Protein AF-A0A8E0RQZ1-F1 (afdb_monomer)

Structure (mmCIF, N/CA/C/O backbone):
data_AF-A0A8E0RQZ1-F1
#
_entry.id   AF-A0A8E0RQZ1-F1
#
loop_
_atom_site.group_PDB
_atom_site.id
_atom_site.type_symbol
_atom_site.label_atom_id
_atom_site.label_alt_id
_atom_site.label_comp_id
_atom_site.label_asym_id
_atom_site.label_entity_id
_atom_site.label_seq_id
_atom_site.pdbx_PDB_ins_code
_atom_site.Cartn_x
_atom_site.Cartn_y
_atom_site.Cartn_z
_atom_site.occupancy
_atom_site.B_iso_or_equiv
_atom_site.auth_seq_id
_atom_site.auth_comp_id
_atom_site.auth_asym_id
_atom_site.auth_atom_id
_atom_site.pdbx_PDB_model_num
ATOM 1 N N . MET A 1 1 ? 11.567 14.114 -12.708 1.00 62.22 1 MET A N 1
ATOM 2 C CA . MET A 1 1 ? 10.429 13.181 -12.533 1.00 62.22 1 MET A CA 1
ATOM 3 C C . MET A 1 1 ? 10.477 12.405 -11.218 1.00 62.22 1 MET A C 1
ATOM 5 O O . MET A 1 1 ? 9.516 12.500 -10.478 1.00 62.22 1 MET A O 1
ATOM 9 N N . TYR A 1 2 ? 11.564 11.706 -10.869 1.00 66.75 2 TYR A N 1
ATOM 10 C CA . TYR A 1 2 ? 11.619 10.858 -9.661 1.00 66.75 2 TYR A CA 1
ATOM 11 C C . 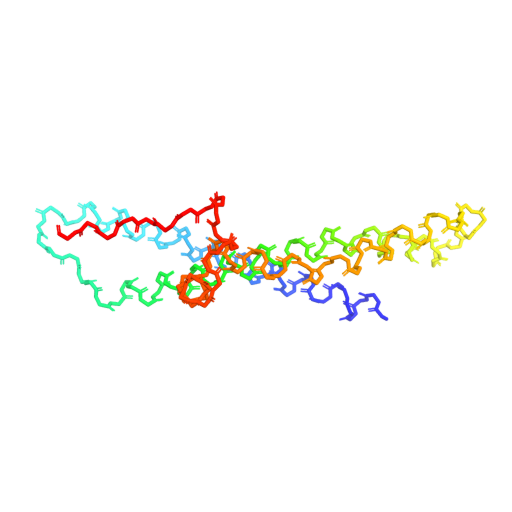TYR A 1 2 ? 11.466 11.594 -8.323 1.00 66.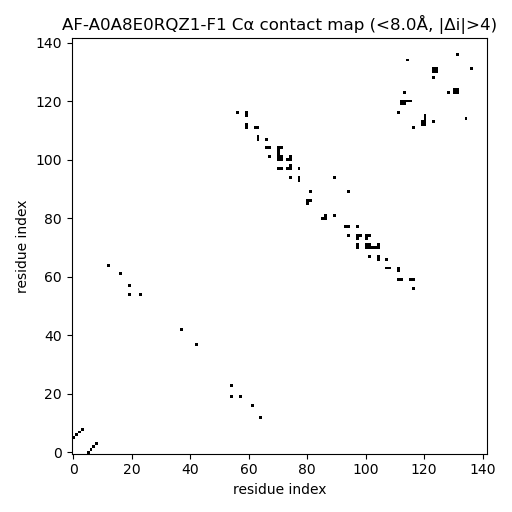75 2 TYR A C 1
ATOM 13 O O . TYR A 1 2 ? 10.712 11.149 -7.464 1.00 66.75 2 TYR A O 1
ATOM 21 N N . ILE A 1 3 ? 12.122 12.744 -8.142 1.00 69.44 3 ILE A N 1
ATOM 22 C CA . ILE A 1 3 ? 12.028 13.484 -6.872 1.00 69.44 3 ILE A CA 1
ATOM 23 C C . ILE A 1 3 ? 10.600 14.012 -6.656 1.00 69.44 3 ILE A C 1
ATOM 25 O O . ILE A 1 3 ? 9.963 13.689 -5.659 1.00 69.44 3 ILE A O 1
ATOM 29 N N . PHE A 1 4 ? 10.063 14.762 -7.621 1.00 70.88 4 PHE A N 1
ATOM 30 C CA . PHE A 1 4 ? 8.735 15.375 -7.504 1.00 70.88 4 PHE A CA 1
ATOM 31 C C . PHE A 1 4 ? 7.567 14.392 -7.687 1.00 70.88 4 PHE A C 1
ATOM 33 O O . PHE A 1 4 ? 6.534 14.561 -7.052 1.00 70.88 4 PHE A O 1
ATOM 40 N N . GLY A 1 5 ? 7.716 13.371 -8.533 1.00 68.75 5 GLY A N 1
ATOM 41 C CA . GLY A 1 5 ? 6.655 12.415 -8.869 1.00 68.75 5 GLY A CA 1
ATOM 42 C C . GLY A 1 5 ? 6.653 11.134 -8.034 1.00 68.75 5 GLY A C 1
ATOM 43 O O . GLY A 1 5 ? 5.673 10.399 -8.081 1.00 68.75 5 GLY A O 1
ATOM 44 N N . PHE A 1 6 ? 7.716 10.859 -7.270 1.00 70.81 6 PHE A N 1
ATOM 45 C CA . PHE A 1 6 ? 7.812 9.651 -6.444 1.00 70.81 6 PHE A CA 1
ATOM 46 C C . PHE A 1 6 ? 8.275 9.957 -5.016 1.00 70.81 6 PHE A C 1
ATOM 48 O O . PHE A 1 6 ? 7.538 9.684 -4.073 1.00 70.81 6 PHE A O 1
ATOM 55 N N . ILE A 1 7 ? 9.432 10.604 -4.832 1.00 76.06 7 ILE A N 1
ATOM 56 C CA . ILE A 1 7 ? 9.998 10.833 -3.488 1.00 76.06 7 ILE A CA 1
ATOM 57 C C . ILE A 1 7 ? 9.127 11.768 -2.643 1.00 76.06 7 ILE A C 1
ATOM 59 O O . ILE A 1 7 ? 8.791 11.421 -1.515 1.00 76.06 7 ILE A O 1
ATOM 63 N N . ILE A 1 8 ? 8.734 12.935 -3.163 1.00 79.38 8 ILE A N 1
ATOM 64 C CA . ILE A 1 8 ? 7.888 13.884 -2.421 1.00 79.38 8 ILE A CA 1
ATOM 65 C C . ILE A 1 8 ? 6.543 13.244 -2.029 1.00 79.38 8 ILE A C 1
ATOM 67 O O . ILE A 1 8 ? 6.212 13.283 -0.842 1.00 79.38 8 ILE A O 1
ATOM 71 N N . PRO A 1 9 ? 5.795 12.596 -2.949 1.00 78.19 9 PRO A N 1
ATOM 72 C CA . PRO A 1 9 ? 4.592 11.851 -2.590 1.00 78.19 9 PRO A CA 1
ATOM 73 C C . PRO A 1 9 ? 4.842 10.814 -1.493 1.00 78.19 9 PRO A C 1
ATOM 75 O O . PRO A 1 9 ? 4.119 10.805 -0.500 1.00 78.19 9 PRO A O 1
ATOM 78 N N . VAL A 1 10 ? 5.888 9.988 -1.619 1.00 80.62 10 VAL A N 1
ATOM 79 C CA . VAL A 1 10 ? 6.245 8.968 -0.617 1.00 80.62 10 VAL A CA 1
ATOM 80 C C . VAL A 1 10 ? 6.526 9.599 0.747 1.00 80.62 10 VAL A C 1
ATOM 82 O O . VAL A 1 10 ? 6.040 9.102 1.759 1.00 80.62 10 VAL A O 1
ATOM 85 N N . MET A 1 11 ? 7.254 10.714 0.799 1.00 81.75 11 MET A N 1
ATOM 86 C CA . MET A 1 11 ? 7.559 11.408 2.053 1.00 81.75 11 MET A CA 1
ATOM 87 C C . MET A 1 11 ? 6.309 12.002 2.709 1.00 81.75 11 MET A C 1
ATOM 89 O O . MET A 1 11 ? 6.125 11.853 3.918 1.00 81.75 11 MET A O 1
ATOM 93 N N . ILE A 1 12 ? 5.422 12.620 1.922 1.00 83.00 12 ILE A N 1
ATOM 94 C CA . ILE A 1 12 ? 4.131 13.128 2.409 1.00 83.00 12 ILE A CA 1
ATOM 95 C C . ILE A 1 12 ? 3.298 11.972 2.969 1.00 83.00 12 ILE A C 1
ATOM 97 O O . ILE A 1 12 ? 2.787 12.062 4.084 1.00 83.00 12 ILE A O 1
ATOM 101 N N . ILE A 1 13 ? 3.220 10.858 2.237 1.00 81.50 13 ILE A N 1
ATOM 102 C CA . ILE A 1 13 ? 2.526 9.640 2.662 1.00 81.50 13 ILE A CA 1
ATOM 103 C C . ILE A 1 13 ? 3.079 9.143 3.998 1.00 81.50 13 ILE A C 1
ATOM 105 O O . ILE A 1 13 ? 2.307 8.926 4.931 1.00 81.50 13 ILE A O 1
ATOM 109 N N . MET A 1 14 ? 4.400 8.983 4.110 1.00 81.50 14 MET A N 1
ATOM 110 C CA . MET A 1 14 ? 5.061 8.505 5.327 1.00 81.50 14 MET A CA 1
ATOM 111 C C . MET A 1 14 ? 4.764 9.415 6.520 1.00 81.50 14 MET A C 1
ATOM 113 O O . MET A 1 14 ? 4.443 8.931 7.608 1.00 81.50 14 MET A O 1
ATOM 117 N N . TYR A 1 15 ? 4.800 10.732 6.312 1.00 84.38 15 TYR A N 1
ATOM 118 C CA . TYR A 1 15 ? 4.458 11.710 7.339 1.00 84.38 15 TYR A CA 1
ATOM 119 C C . TYR A 1 15 ? 2.989 11.608 7.776 1.00 84.38 15 TYR A C 1
ATOM 121 O O . TYR A 1 15 ? 2.702 11.515 8.974 1.00 84.38 15 TYR A O 1
ATOM 129 N N . CYS A 1 16 ? 2.050 11.560 6.827 1.00 81.69 16 CYS A N 1
ATOM 130 C CA . CYS A 1 16 ? 0.629 11.363 7.116 1.00 81.69 16 CYS A CA 1
ATOM 131 C C . CYS A 1 16 ? 0.397 10.065 7.904 1.00 81.69 16 CYS A C 1
ATOM 133 O O . CYS A 1 16 ? -0.355 10.052 8.877 1.00 81.69 16 CYS A O 1
ATOM 135 N N . TYR A 1 17 ? 1.090 8.987 7.539 1.00 75.44 17 TYR A N 1
ATOM 136 C CA . TYR A 1 17 ? 0.988 7.690 8.202 1.00 75.44 17 TYR A CA 1
ATOM 137 C C . TYR A 1 17 ? 1.495 7.727 9.641 1.00 75.44 17 TYR A C 1
ATOM 139 O O . TYR A 1 17 ? 0.836 7.221 10.554 1.00 75.44 17 TYR A O 1
ATOM 147 N N . TYR A 1 18 ? 2.646 8.364 9.854 1.00 81.44 18 TYR A N 1
ATOM 148 C CA . TYR A 1 18 ? 3.198 8.576 11.184 1.00 81.44 18 TYR A CA 1
ATOM 149 C C . TYR A 1 18 ? 2.188 9.300 12.086 1.00 81.44 18 TYR A C 1
ATOM 151 O O . TYR A 1 18 ? 1.930 8.862 13.211 1.00 81.44 18 TYR A O 1
ATOM 159 N N . GLN A 1 19 ? 1.534 10.344 11.566 1.00 79.31 19 GLN A N 1
ATOM 160 C CA . GLN A 1 19 ? 0.498 11.084 12.290 1.00 79.31 19 GLN A CA 1
ATOM 161 C C . GLN A 1 19 ? -0.765 10.249 12.554 1.00 79.31 19 GLN A C 1
ATOM 163 O O . GLN A 1 19 ? -1.332 10.333 13.648 1.00 79.31 19 GLN A O 1
ATOM 168 N N . ILE A 1 20 ? -1.187 9.397 11.612 1.00 80.69 20 ILE A N 1
ATOM 169 C CA . ILE A 1 20 ? -2.324 8.480 11.801 1.00 80.69 20 ILE A CA 1
ATOM 170 C C . ILE A 1 20 ? -2.016 7.471 12.909 1.00 80.69 20 ILE A C 1
ATOM 172 O O . ILE A 1 20 ? -2.806 7.326 13.839 1.00 80.69 20 ILE A O 1
ATOM 176 N N . VAL A 1 21 ? -0.862 6.797 12.863 1.00 79.25 21 VAL A N 1
ATOM 177 C CA . VAL A 1 21 ? -0.468 5.812 13.887 1.00 79.25 21 VAL A CA 1
ATOM 178 C C . VAL A 1 21 ? -0.341 6.476 15.253 1.00 79.25 21 VAL A C 1
ATOM 180 O O . VAL A 1 21 ? -0.827 5.935 16.247 1.00 79.25 21 VAL A O 1
ATOM 183 N N . LYS A 1 22 ? 0.251 7.673 15.313 1.00 83.25 22 LYS A N 1
ATOM 184 C CA . LYS A 1 22 ? 0.327 8.470 16.541 1.00 83.25 22 LYS A CA 1
ATOM 185 C C . LYS A 1 22 ? -1.068 8.772 17.096 1.00 83.25 22 LYS A C 1
ATOM 187 O O . LYS A 1 22 ? -1.311 8.542 18.278 1.00 83.25 22 LYS A O 1
ATOM 192 N N . THR A 1 23 ? -1.992 9.211 16.243 1.00 81.00 23 THR A N 1
ATOM 193 C CA . THR A 1 23 ? -3.386 9.496 16.614 1.00 81.00 23 THR A CA 1
ATOM 194 C C . THR A 1 23 ? -4.118 8.242 17.092 1.00 81.00 23 THR A C 1
ATOM 196 O O . THR A 1 23 ? -4.756 8.278 18.138 1.00 81.00 23 THR A O 1
ATOM 199 N N . VAL A 1 24 ? -3.979 7.105 16.403 1.00 76.62 24 VAL A N 1
ATOM 200 C CA . VAL A 1 24 ? -4.594 5.829 16.809 1.00 76.62 24 VAL A CA 1
ATOM 201 C C . VAL A 1 24 ? -4.068 5.375 18.170 1.00 76.62 24 VAL A C 1
ATOM 203 O O . VAL A 1 24 ? -4.864 5.066 19.052 1.00 76.62 24 VAL A O 1
ATOM 206 N N . ARG A 1 25 ? -2.746 5.405 18.386 1.00 80.75 25 ARG A N 1
ATOM 207 C CA . ARG A 1 25 ? -2.142 5.031 19.678 1.00 80.75 25 ARG A CA 1
ATOM 208 C C . ARG A 1 25 ? -2.570 5.971 20.804 1.00 80.75 25 ARG A C 1
ATOM 210 O O . ARG A 1 25 ? -2.731 5.523 21.937 1.00 80.75 25 ARG A O 1
ATOM 217 N N . ASN A 1 26 ? -2.752 7.258 20.516 1.00 82.19 26 ASN A N 1
ATOM 218 C CA . ASN A 1 26 ? -3.264 8.221 21.488 1.00 82.19 26 ASN A CA 1
ATOM 219 C C . ASN A 1 26 ? -4.739 7.956 21.813 1.00 82.19 26 ASN A C 1
ATOM 221 O O . ASN A 1 26 ? -5.080 7.881 22.989 1.00 82.19 26 ASN A O 1
ATOM 225 N N . ASN A 1 27 ? -5.574 7.700 20.806 1.00 76.44 27 ASN A N 1
ATOM 226 C CA . ASN A 1 27 ? -6.985 7.361 20.992 1.00 76.44 27 ASN A CA 1
ATOM 227 C C . ASN A 1 27 ? -7.165 6.051 21.773 1.00 76.44 27 ASN A C 1
ATOM 229 O O . ASN A 1 27 ? -8.016 5.974 22.650 1.00 76.44 27 ASN A O 1
ATOM 233 N N . GLU A 1 28 ? -6.346 5.026 21.518 1.00 77.06 28 GLU A N 1
ATOM 234 C CA . GLU A 1 28 ? -6.356 3.782 22.301 1.00 77.06 28 GLU A CA 1
ATOM 235 C C . GLU A 1 28 ? -5.968 4.020 23.765 1.00 77.06 28 GLU A C 1
ATOM 237 O O . GLU A 1 28 ? -6.568 3.439 24.670 1.00 77.06 28 GLU A O 1
ATOM 242 N N . LYS A 1 29 ? -4.978 4.886 24.018 1.00 81.12 29 LYS A N 1
ATOM 243 C CA . LYS A 1 29 ? -4.596 5.281 25.381 1.00 81.12 29 LYS A CA 1
ATOM 244 C C . LYS A 1 29 ? -5.712 6.060 26.072 1.00 81.12 29 LYS A C 1
ATOM 246 O O . LYS A 1 29 ? -5.955 5.819 27.250 1.00 81.12 29 LYS A O 1
ATOM 251 N N . GLU A 1 30 ? -6.380 6.974 25.373 1.00 78.69 30 GLU A N 1
ATOM 252 C CA . GLU A 1 30 ? -7.525 7.718 25.906 1.00 78.69 30 GLU A CA 1
ATOM 253 C C . GLU A 1 30 ? -8.701 6.792 26.207 1.00 78.69 30 GLU A C 1
ATOM 255 O O . GLU A 1 30 ? -9.225 6.844 27.313 1.00 78.69 30 GLU A O 1
ATOM 260 N N . LEU A 1 31 ? -9.038 5.870 25.302 1.00 71.69 31 LEU A N 1
ATOM 261 C CA . LEU A 1 31 ? -10.071 4.854 25.517 1.00 71.69 31 LEU A CA 1
ATOM 262 C C . LEU A 1 31 ? -9.751 3.952 26.713 1.00 71.69 31 LEU A C 1
ATOM 264 O O . LEU A 1 31 ? -10.626 3.712 27.536 1.00 71.69 31 LEU A O 1
ATOM 268 N N . LYS A 1 32 ? -8.498 3.498 26.865 1.00 75.38 32 LYS A N 1
ATOM 269 C CA . LYS A 1 32 ? -8.070 2.718 28.041 1.00 75.38 32 LYS A CA 1
ATOM 270 C C . LYS A 1 32 ? -8.179 3.526 29.337 1.00 75.38 32 LYS A C 1
ATOM 272 O O . LYS A 1 32 ? -8.664 3.005 30.335 1.00 75.38 32 LYS A O 1
ATOM 277 N N . LYS A 1 33 ? -7.773 4.800 29.322 1.00 76.81 33 LYS A N 1
ATOM 278 C CA . LYS A 1 33 ? -7.904 5.706 30.477 1.00 76.81 33 LYS A CA 1
ATOM 279 C C . LYS A 1 33 ? -9.366 6.003 30.816 1.00 76.81 33 LYS A C 1
ATOM 281 O O . LYS A 1 33 ? -9.703 6.094 31.989 1.00 76.81 33 LYS A O 1
ATOM 286 N N . MET A 1 34 ? -10.228 6.151 29.812 1.00 66.94 34 MET A N 1
ATOM 287 C CA . MET A 1 34 ? -11.669 6.331 29.995 1.00 66.94 34 MET A CA 1
ATOM 288 C C . MET A 1 34 ? -12.316 5.054 30.535 1.00 66.94 34 MET A C 1
ATOM 290 O O . MET A 1 34 ? -13.079 5.143 31.484 1.00 66.94 34 MET A O 1
ATOM 294 N N . ALA A 1 35 ? -11.951 3.875 30.023 1.00 66.50 35 ALA A N 1
ATOM 295 C CA . ALA A 1 35 ? -12.432 2.586 30.525 1.00 66.50 35 ALA A CA 1
ATOM 296 C C . ALA A 1 35 ? -12.031 2.337 31.989 1.00 66.50 35 ALA A C 1
ATOM 298 O O . ALA A 1 35 ? -12.814 1.790 32.753 1.00 66.50 35 ALA A O 1
ATOM 299 N N . GLN A 1 36 ? -10.843 2.789 32.403 1.00 68.12 36 GLN A N 1
ATOM 300 C CA . GLN A 1 36 ? -10.418 2.738 33.808 1.00 68.12 36 GLN A CA 1
ATOM 301 C C . GLN A 1 36 ? -11.140 3.759 34.702 1.00 68.12 36 GLN A C 1
ATOM 303 O O . GLN A 1 36 ? -11.279 3.521 35.898 1.00 68.12 36 GLN A O 1
ATOM 308 N N . LYS A 1 37 ? -11.590 4.893 34.148 1.00 62.91 37 LYS A N 1
ATOM 309 C CA . LYS A 1 37 ? -12.337 5.927 34.885 1.00 62.91 37 LYS A CA 1
ATOM 310 C C . LYS A 1 37 ? -13.848 5.669 34.939 1.00 62.91 37 LYS A C 1
ATOM 312 O O . LYS A 1 37 ? -14.497 6.142 35.862 1.00 62.91 37 LYS A O 1
ATOM 317 N N . LEU A 1 38 ? -14.405 4.932 33.978 1.00 58.09 38 LEU A N 1
ATOM 318 C CA . LEU A 1 38 ? -15.841 4.683 33.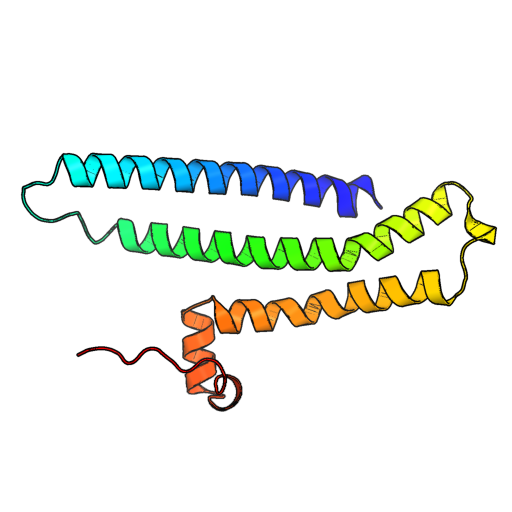819 1.00 58.09 38 LEU A CA 1
ATOM 319 C C . LEU A 1 38 ? -16.248 3.306 34.371 1.00 58.09 38 LEU A C 1
ATOM 321 O O . LEU A 1 38 ? -16.791 2.472 33.656 1.00 58.09 38 LEU A O 1
ATOM 325 N N . ASN A 1 39 ? -16.065 3.117 35.682 1.00 54.34 39 ASN A N 1
ATOM 326 C CA . ASN A 1 39 ? -16.893 2.197 36.481 1.00 54.34 39 ASN A CA 1
ATOM 327 C C . ASN A 1 39 ? -18.303 2.781 36.746 1.00 54.34 39 ASN A C 1
ATOM 329 O O . ASN A 1 39 ? -19.038 2.298 37.604 1.00 54.34 39 ASN A O 1
ATOM 333 N N . SER A 1 40 ? -18.701 3.849 36.051 1.00 48.69 40 SER A N 1
ATOM 334 C CA . SER A 1 40 ? -20.035 4.438 36.145 1.00 48.69 40 SER A CA 1
ATOM 335 C C . SER A 1 40 ? -20.397 5.098 34.815 1.00 48.69 40 SER A C 1
ATOM 337 O O . SER A 1 40 ? -19.689 5.977 34.338 1.00 48.69 40 SER A O 1
ATOM 339 N N . GLU A 1 41 ? -21.474 4.583 34.230 1.00 52.59 41 GLU A N 1
ATOM 340 C CA . GLU A 1 41 ? -22.430 5.214 33.317 1.00 52.59 41 GLU A CA 1
ATOM 341 C C . GLU A 1 41 ? -21.939 6.020 32.091 1.00 52.59 41 GLU A C 1
ATOM 343 O O . GLU A 1 41 ? -21.403 7.120 32.174 1.00 52.59 41 GLU A O 1
ATOM 348 N N . ASN A 1 42 ? -22.277 5.463 30.919 1.00 53.66 42 ASN A N 1
ATOM 349 C CA . ASN A 1 42 ? -22.441 6.094 29.604 1.00 53.66 42 ASN A CA 1
ATOM 350 C C . ASN A 1 42 ? -21.254 6.874 28.997 1.00 53.66 42 ASN A C 1
ATOM 352 O O 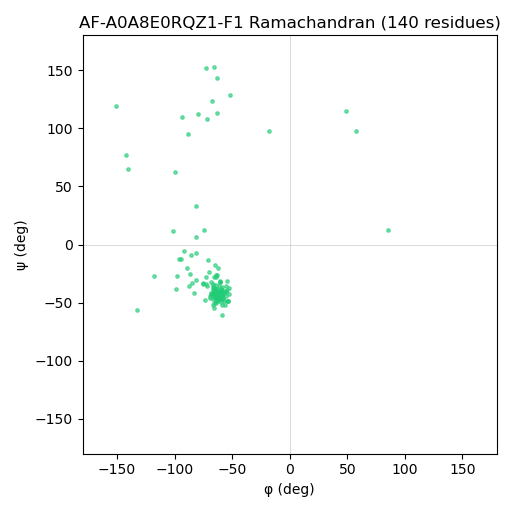. ASN A 1 42 ? -21.119 8.086 29.184 1.00 53.66 42 ASN A O 1
ATOM 356 N N . PRO A 1 43 ? -20.462 6.250 28.098 1.00 53.97 43 PRO A N 1
ATOM 357 C CA . PRO A 1 43 ? -19.537 6.998 27.268 1.00 53.97 43 PRO A CA 1
ATOM 358 C C . PRO A 1 43 ? -20.300 7.632 26.096 1.00 53.97 43 PRO A C 1
ATOM 360 O O . PRO A 1 43 ? -20.798 6.948 25.205 1.00 53.97 43 PRO A O 1
ATOM 363 N N . THR A 1 44 ? -20.376 8.961 26.114 1.00 57.41 44 THR A N 1
ATOM 364 C CA . THR A 1 44 ? -20.708 9.863 24.992 1.00 57.41 44 THR A CA 1
ATOM 365 C C . THR A 1 44 ? -20.573 9.227 23.591 1.00 57.41 44 THR A C 1
ATOM 367 O O . THR A 1 44 ? -19.500 9.165 22.982 1.00 57.41 44 THR A O 1
ATOM 370 N N . SER A 1 45 ? -21.708 8.769 23.053 1.00 51.06 45 SER A N 1
ATOM 371 C CA . SER A 1 45 ? -21.797 7.976 21.819 1.00 51.06 45 SER A CA 1
ATOM 372 C C . SER A 1 45 ? -21.748 8.805 20.527 1.00 51.06 45 SER A C 1
ATOM 374 O O . SER A 1 45 ? -21.613 8.237 19.447 1.00 51.06 45 SER A O 1
ATOM 376 N N . MET A 1 46 ? -21.789 10.142 20.609 1.00 46.56 46 MET A N 1
ATOM 377 C CA . MET A 1 46 ? -22.066 10.981 19.433 1.00 46.56 46 MET A CA 1
ATOM 378 C C . MET A 1 46 ? -20.826 11.581 18.741 1.00 46.56 46 MET A C 1
ATOM 380 O O . MET A 1 46 ? -20.856 11.776 17.536 1.00 46.56 46 MET A O 1
ATOM 384 N N . LYS A 1 47 ? -19.698 11.808 19.440 1.00 51.31 47 LYS A N 1
ATOM 385 C CA . LYS A 1 47 ? -18.424 12.271 18.819 1.00 51.31 47 LYS A CA 1
ATOM 386 C C . LYS A 1 47 ? -17.437 11.143 18.492 1.00 51.31 47 LYS A C 1
ATOM 388 O O . LYS A 1 47 ? -16.440 11.365 17.805 1.00 51.31 47 LYS A O 1
ATOM 393 N N . SER A 1 48 ? -17.693 9.944 19.005 1.00 60.47 48 SER A N 1
ATOM 394 C CA . SER A 1 48 ? -16.825 8.773 18.846 1.00 60.47 48 SER A CA 1
ATOM 395 C C . SER A 1 48 ? -17.044 8.072 17.499 1.00 60.47 48 SER A C 1
ATOM 397 O O . SER A 1 48 ? -16.100 7.514 16.941 1.00 60.47 48 SER A O 1
ATOM 399 N N . GLY A 1 49 ? -18.269 8.132 16.959 1.00 62.38 49 GLY A N 1
ATOM 400 C CA . GLY A 1 49 ? -18.638 7.527 15.674 1.00 62.38 49 GLY A CA 1
ATOM 401 C C . GLY A 1 49 ? -17.941 8.180 14.479 1.00 62.38 49 GLY A C 1
ATOM 402 O O . GLY A 1 49 ? -17.274 7.482 13.716 1.00 62.38 49 GLY A O 1
ATOM 403 N N . ASP A 1 50 ? -18.017 9.508 14.369 1.00 66.00 50 ASP A N 1
ATOM 404 C CA . ASP A 1 50 ? -17.423 10.257 13.249 1.00 66.00 50 ASP A CA 1
ATOM 405 C C . ASP A 1 50 ? -15.899 10.112 13.215 1.00 66.00 50 ASP A C 1
ATOM 407 O O . ASP A 1 50 ? -15.323 9.724 12.201 1.00 66.00 50 ASP A O 1
ATOM 411 N N . LYS A 1 51 ? -15.241 10.271 14.372 1.00 67.56 51 LYS A N 1
ATOM 412 C CA . LYS A 1 51 ? -13.790 10.056 14.493 1.00 67.56 51 LYS A CA 1
ATOM 413 C C . LYS A 1 51 ? -13.376 8.637 14.101 1.00 67.56 51 LYS A C 1
ATOM 415 O O . LYS A 1 51 ? -12.308 8.441 13.527 1.00 67.56 51 LYS A O 1
ATOM 420 N N . LYS A 1 52 ? -14.192 7.628 14.423 1.00 71.38 52 LYS A N 1
ATOM 421 C CA . LYS A 1 52 ? -13.918 6.238 14.041 1.00 71.38 52 LYS A CA 1
ATOM 422 C C . LYS A 1 52 ? -14.040 6.046 12.528 1.00 71.38 52 LYS A C 1
ATOM 424 O O . LYS A 1 52 ? -13.177 5.387 11.950 1.00 71.38 52 LYS A O 1
ATOM 429 N N . ALA A 1 53 ? -15.055 6.638 11.901 1.00 74.94 53 ALA A N 1
ATOM 430 C CA . ALA A 1 53 ? -15.231 6.598 10.452 1.00 74.94 53 ALA A CA 1
ATOM 431 C C . ALA A 1 53 ? -14.050 7.261 9.719 1.00 74.94 53 ALA A C 1
ATOM 433 O O . ALA A 1 53 ? -13.506 6.665 8.789 1.00 74.94 53 ALA A O 1
ATOM 434 N N . ASP A 1 54 ? -13.584 8.419 10.194 1.00 71.56 54 ASP A N 1
ATOM 435 C CA . ASP A 1 54 ? -12.412 9.110 9.638 1.00 71.56 54 ASP A CA 1
ATOM 436 C C . ASP A 1 54 ? -11.135 8.268 9.761 1.00 71.56 54 ASP A C 1
ATOM 438 O O . ASP A 1 54 ? -10.345 8.163 8.820 1.00 71.56 54 A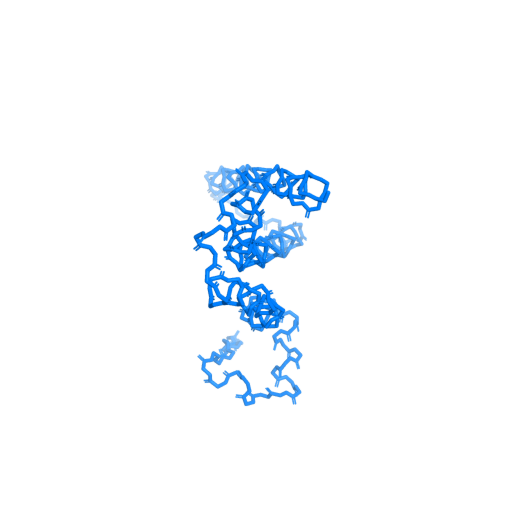SP A O 1
ATOM 442 N N . ILE A 1 55 ? -10.942 7.597 10.902 1.00 76.00 55 ILE A N 1
ATOM 443 C CA . ILE A 1 55 ? -9.809 6.685 11.112 1.00 76.00 55 ILE A CA 1
ATOM 444 C C . ILE A 1 55 ? -9.894 5.472 10.177 1.00 76.00 55 ILE A C 1
ATOM 446 O O . ILE A 1 55 ? -8.874 5.041 9.640 1.00 76.00 55 ILE A O 1
ATOM 450 N N . GLU A 1 56 ? -11.076 4.889 9.973 1.00 78.81 56 GLU A N 1
ATOM 451 C CA . GLU A 1 56 ? -11.263 3.762 9.050 1.00 78.81 56 GLU A CA 1
ATOM 452 C C . GLU A 1 56 ? -11.031 4.166 7.587 1.00 78.81 56 GLU A C 1
ATOM 454 O O . GLU A 1 56 ? -10.388 3.419 6.837 1.00 78.81 56 GLU A O 1
ATOM 459 N N . ALA A 1 57 ? -11.471 5.364 7.195 1.00 81.12 57 ALA A N 1
ATOM 460 C CA . ALA A 1 57 ? -11.182 5.944 5.888 1.00 81.12 57 ALA A CA 1
ATOM 461 C C . ALA A 1 57 ? -9.672 6.157 5.704 1.00 81.12 57 ALA A C 1
ATOM 463 O O . ALA A 1 57 ? -9.098 5.668 4.729 1.00 81.12 57 ALA A O 1
ATOM 464 N N . ALA A 1 58 ? -9.001 6.767 6.687 1.00 79.31 58 ALA A N 1
ATOM 465 C CA . ALA A 1 58 ? -7.554 6.967 6.676 1.00 79.31 58 ALA A CA 1
ATOM 466 C C . ALA A 1 58 ? -6.792 5.637 6.563 1.00 79.31 58 ALA A C 1
ATOM 468 O O . ALA A 1 58 ? -5.906 5.500 5.720 1.00 79.31 58 ALA A O 1
ATOM 469 N N . LYS A 1 59 ? -7.182 4.616 7.342 1.00 78.25 59 LYS A N 1
ATOM 470 C CA . LYS A 1 59 ? -6.614 3.261 7.248 1.00 78.25 59 LYS A CA 1
ATOM 471 C C . LYS A 1 59 ? -6.839 2.633 5.870 1.00 78.25 59 LYS A C 1
ATOM 473 O O . LYS A 1 59 ? -6.047 1.797 5.452 1.00 78.25 59 LYS A O 1
ATOM 478 N N . THR A 1 60 ? -7.938 2.938 5.186 1.00 80.62 60 THR A N 1
ATOM 479 C CA . THR A 1 60 ? -8.224 2.403 3.845 1.00 80.62 60 THR A CA 1
ATOM 480 C C . THR A 1 60 ? -7.342 3.063 2.793 1.00 80.62 60 THR A C 1
ATOM 482 O O . THR A 1 60 ? -6.677 2.344 2.053 1.00 80.62 60 THR A O 1
ATOM 485 N N . SER A 1 61 ? -7.235 4.395 2.792 1.00 80.38 61 SER A N 1
ATOM 486 C CA . SER A 1 61 ? -6.334 5.140 1.895 1.00 80.38 61 SER A CA 1
ATOM 487 C C . SER A 1 61 ? -4.886 4.672 2.017 1.00 80.38 61 SER A C 1
ATOM 489 O O . SER A 1 61 ? -4.190 4.475 1.030 1.00 80.38 61 SER A O 1
ATOM 491 N N . VAL A 1 62 ? -4.463 4.409 3.245 1.00 77.94 62 VAL A N 1
ATOM 492 C CA . VAL A 1 62 ? -3.173 3.819 3.588 1.00 77.94 62 VAL A CA 1
ATOM 493 C C . VAL A 1 62 ? -2.891 2.504 2.852 1.00 77.94 62 VAL A C 1
ATOM 495 O O . VAL A 1 62 ? -1.826 2.348 2.262 1.00 77.94 62 VAL A O 1
ATOM 498 N N . ILE A 1 63 ? -3.848 1.572 2.848 1.00 80.94 63 ILE A N 1
ATOM 499 C CA . ILE A 1 63 ? -3.687 0.271 2.189 1.00 80.94 63 ILE A CA 1
ATOM 500 C C . ILE A 1 63 ? -3.533 0.469 0.680 1.00 80.94 63 ILE A C 1
ATOM 502 O O . ILE A 1 63 ? -2.654 -0.138 0.071 1.00 80.94 63 ILE A O 1
ATOM 506 N N . LEU A 1 64 ? -4.344 1.352 0.091 1.00 83.00 64 LEU A N 1
ATOM 507 C CA . LEU A 1 64 ? -4.269 1.689 -1.333 1.00 83.00 64 LEU A CA 1
ATOM 508 C C . LEU A 1 64 ? -2.896 2.229 -1.715 1.00 83.00 64 LEU A C 1
ATOM 510 O O . LEU A 1 64 ? -2.314 1.811 -2.712 1.00 83.00 64 LEU A O 1
ATOM 514 N N . ILE A 1 65 ? -2.356 3.117 -0.886 1.00 82.00 65 ILE A N 1
ATOM 515 C CA . ILE A 1 65 ? -1.040 3.698 -1.104 1.00 82.00 65 ILE A CA 1
ATOM 516 C C . ILE A 1 65 ? 0.058 2.633 -1.005 1.00 82.00 65 ILE A C 1
ATOM 518 O O . ILE A 1 65 ? 0.951 2.610 -1.848 1.00 82.00 65 ILE A O 1
ATOM 522 N N . CYS A 1 66 ? -0.005 1.717 -0.034 1.00 80.12 66 CYS A N 1
ATOM 523 C CA . CYS A 1 66 ? 0.947 0.607 0.047 1.00 80.12 66 CYS A CA 1
ATOM 524 C C . CYS A 1 66 ? 0.905 -0.267 -1.213 1.00 80.12 66 CYS A C 1
ATOM 526 O O . CYS A 1 66 ? 1.957 -0.569 -1.772 1.00 80.12 66 CYS A O 1
ATOM 528 N N . PHE A 1 67 ? -0.287 -0.633 -1.697 1.00 82.00 67 PHE A N 1
ATOM 529 C CA . PHE A 1 67 ? -0.427 -1.385 -2.948 1.00 82.00 67 PHE A CA 1
ATOM 530 C C . PHE A 1 67 ? 0.119 -0.618 -4.149 1.00 82.00 67 PHE A C 1
ATOM 532 O O . PHE A 1 67 ? 0.827 -1.198 -4.972 1.00 82.00 67 PHE A O 1
ATOM 539 N N . PHE A 1 68 ? -0.147 0.685 -4.228 1.00 81.50 68 PHE A N 1
ATOM 540 C CA . PHE A 1 68 ? 0.404 1.547 -5.263 1.00 81.50 68 PHE A CA 1
ATOM 541 C C . PHE A 1 68 ? 1.937 1.538 -5.229 1.00 81.50 68 PHE A C 1
ATOM 543 O O . PHE A 1 68 ? 2.567 1.220 -6.231 1.00 81.50 68 PHE A O 1
ATOM 550 N N . LEU A 1 69 ? 2.554 1.785 -4.072 1.00 80.88 69 LEU A N 1
ATOM 551 C CA . LEU A 1 69 ? 4.012 1.775 -3.950 1.00 80.88 69 LEU A CA 1
ATOM 552 C C . LEU A 1 69 ? 4.609 0.407 -4.282 1.00 80.88 69 LEU A C 1
ATOM 554 O O . LEU A 1 69 ? 5.565 0.351 -5.049 1.00 80.88 69 LEU A O 1
ATOM 558 N N . MET A 1 70 ? 4.032 -0.693 -3.788 1.00 82.12 70 MET A N 1
ATOM 559 C CA . MET A 1 70 ? 4.495 -2.046 -4.128 1.00 82.12 70 MET A CA 1
ATOM 560 C C . MET A 1 70 ? 4.430 -2.313 -5.636 1.00 82.12 70 MET A C 1
ATOM 562 O O . MET A 1 70 ? 5.349 -2.902 -6.192 1.00 82.12 70 MET A O 1
ATOM 566 N N . SER A 1 71 ? 3.383 -1.830 -6.306 1.00 83.00 71 SER A N 1
ATOM 567 C CA . SER A 1 71 ? 3.199 -2.003 -7.753 1.00 83.00 71 SER A CA 1
ATOM 568 C C . SER A 1 71 ? 4.165 -1.155 -8.580 1.00 83.00 71 SER A C 1
ATOM 570 O O . SER A 1 71 ? 4.615 -1.581 -9.639 1.00 83.00 71 SER A O 1
ATOM 572 N N . TRP A 1 72 ? 4.486 0.049 -8.102 1.00 81.19 72 TRP A N 1
ATOM 573 C CA . TRP A 1 72 ? 5.345 1.007 -8.802 1.00 81.19 72 TRP A CA 1
ATOM 574 C C . TRP A 1 72 ? 6.836 0.848 -8.485 1.00 81.19 72 TRP A C 1
ATOM 576 O O . TRP A 1 72 ? 7.668 1.289 -9.276 1.00 81.19 72 TRP A O 1
ATOM 586 N N . THR A 1 73 ? 7.191 0.204 -7.368 1.00 81.69 73 THR A N 1
ATOM 587 C CA . THR A 1 73 ? 8.591 0.017 -6.945 1.00 81.69 73 THR A CA 1
ATOM 588 C C . THR A 1 73 ? 9.432 -0.709 -7.999 1.00 81.69 73 THR A C 1
ATOM 590 O O . THR A 1 73 ? 10.474 -0.162 -8.355 1.00 81.69 73 THR A O 1
ATOM 593 N N . PRO A 1 74 ? 9.004 -1.852 -8.580 1.00 83.25 74 PRO A N 1
ATOM 594 C CA . PRO A 1 74 ? 9.788 -2.528 -9.615 1.00 83.25 74 PRO A CA 1
ATOM 595 C C . PRO A 1 74 ? 10.105 -1.614 -10.804 1.00 83.25 74 PRO A C 1
ATOM 597 O O . PRO A 1 74 ? 11.225 -1.610 -11.309 1.00 83.25 74 PRO A O 1
ATOM 600 N N . TYR A 1 75 ? 9.132 -0.795 -11.220 1.00 80.75 75 TYR A N 1
ATOM 601 C CA . TYR A 1 75 ? 9.291 0.114 -12.354 1.00 80.75 75 TYR A CA 1
ATOM 602 C C . TYR A 1 75 ? 10.270 1.239 -12.017 1.00 80.75 75 TYR A C 1
ATOM 604 O O . TYR A 1 75 ? 11.203 1.504 -12.773 1.00 80.75 75 TYR A O 1
ATOM 612 N N . ALA A 1 76 ? 10.116 1.844 -10.837 1.00 80.62 76 ALA A N 1
ATOM 613 C CA . ALA A 1 76 ? 11.027 2.873 -10.358 1.00 80.62 76 ALA A CA 1
ATOM 614 C C . ALA A 1 76 ? 12.475 2.360 -10.243 1.00 80.62 76 ALA A C 1
ATOM 616 O O . ALA A 1 76 ? 13.401 3.075 -10.626 1.00 80.62 76 ALA A O 1
ATOM 617 N N . THR A 1 77 ? 12.679 1.122 -9.777 1.00 81.62 77 THR A N 1
ATOM 618 C CA . THR A 1 77 ? 14.005 0.492 -9.689 1.00 81.62 77 THR A CA 1
ATOM 619 C C . THR A 1 77 ? 14.638 0.304 -11.065 1.00 81.62 77 THR A C 1
ATOM 621 O O . THR A 1 77 ? 15.794 0.679 -11.248 1.00 81.62 77 THR A O 1
ATOM 624 N N . VAL A 1 78 ? 13.894 -0.214 -12.046 1.00 80.69 78 VAL A N 1
ATOM 625 C CA . VAL A 1 78 ? 14.415 -0.430 -13.408 1.00 80.69 78 VAL A CA 1
ATOM 626 C C . VAL A 1 78 ? 14.770 0.887 -14.085 1.00 80.69 78 VAL A C 1
ATOM 628 O O . VAL A 1 78 ? 15.842 1.020 -14.676 1.00 80.69 78 VAL A O 1
ATOM 631 N N . CYS A 1 79 ? 13.934 1.911 -13.943 1.00 79.31 79 CYS A N 1
ATOM 632 C CA . CYS A 1 79 ? 14.271 3.217 -14.484 1.00 79.31 79 CYS A CA 1
ATOM 633 C C . CYS A 1 79 ? 15.463 3.871 -13.774 1.00 79.31 79 CYS A C 1
ATOM 635 O O . CYS A 1 79 ? 16.244 4.565 -14.418 1.00 79.31 79 CYS A O 1
ATOM 637 N N . PHE A 1 80 ? 15.635 3.652 -12.468 1.00 81.25 80 PHE A N 1
ATOM 638 C CA . PHE A 1 80 ? 16.828 4.108 -11.758 1.00 81.25 80 PHE A CA 1
ATOM 639 C C . PHE A 1 80 ? 18.092 3.391 -12.257 1.00 81.25 80 PHE A C 1
ATOM 641 O O . PHE A 1 80 ? 19.098 4.049 -12.510 1.00 81.25 80 PHE A O 1
ATOM 648 N N . MET A 1 81 ? 18.025 2.073 -12.486 1.00 80.50 81 MET A N 1
ATOM 649 C CA . MET A 1 81 ? 19.115 1.297 -13.096 1.00 80.50 81 MET A CA 1
ATOM 650 C C . MET A 1 81 ? 19.482 1.808 -14.499 1.00 80.50 81 MET A C 1
ATOM 652 O O . MET A 1 81 ? 20.661 1.893 -14.846 1.00 80.50 81 MET A O 1
ATOM 656 N N . ALA A 1 82 ? 18.488 2.220 -15.291 1.00 77.50 82 ALA A N 1
ATOM 657 C CA . ALA A 1 82 ? 18.731 2.844 -16.588 1.00 77.50 82 ALA A CA 1
ATOM 658 C C . ALA A 1 82 ? 19.466 4.194 -16.460 1.00 77.50 82 ALA A C 1
ATOM 660 O O . ALA A 1 82 ? 20.367 4.481 -17.246 1.00 77.50 82 ALA A O 1
ATOM 661 N N . LEU A 1 83 ? 19.137 5.004 -15.447 1.00 78.69 83 LEU A N 1
ATOM 662 C CA . LEU A 1 83 ? 19.773 6.308 -15.213 1.00 78.69 83 LEU A CA 1
ATOM 663 C C . LEU A 1 83 ? 21.242 6.204 -14.780 1.00 78.69 83 LEU A C 1
ATOM 665 O O . LEU A 1 83 ? 22.033 7.076 -15.128 1.00 78.69 83 LEU A O 1
ATOM 669 N N . ILE A 1 84 ? 21.620 5.149 -14.054 1.00 83.06 84 ILE A N 1
ATOM 670 C CA . ILE A 1 84 ? 23.018 4.896 -13.652 1.00 83.06 84 ILE A CA 1
ATOM 671 C C . ILE A 1 84 ? 23.853 4.224 -14.758 1.00 83.06 84 ILE A C 1
ATOM 673 O O . ILE A 1 84 ? 24.997 3.848 -14.520 1.00 83.06 84 ILE A O 1
ATOM 677 N N . GLY A 1 85 ? 23.301 4.068 -15.967 1.00 74.62 85 GLY A N 1
ATOM 678 C CA . GLY A 1 85 ? 24.031 3.578 -17.138 1.00 74.62 85 GLY A CA 1
ATOM 679 C C . GLY A 1 85 ? 24.097 2.055 -17.282 1.00 74.62 85 GLY A C 1
ATOM 680 O O . GLY A 1 85 ? 24.827 1.564 -18.139 1.00 74.62 85 GLY A O 1
ATOM 681 N N . GLN A 1 86 ? 23.314 1.282 -16.520 1.00 72.25 86 GLN A N 1
ATOM 682 C CA . GLN A 1 86 ? 23.260 -0.187 -16.638 1.00 72.25 86 GLN A CA 1
ATOM 683 C C . GLN A 1 86 ? 22.356 -0.678 -17.791 1.00 72.25 86 GLN A C 1
ATOM 685 O O . GLN A 1 86 ? 21.746 -1.742 -17.705 1.00 72.25 86 GLN A O 1
ATOM 690 N N . LEU A 1 87 ? 22.283 0.072 -18.898 1.00 64.56 87 LEU A N 1
ATOM 691 C CA . LEU A 1 87 ? 21.490 -0.281 -20.085 1.00 64.56 87 LEU A CA 1
ATOM 692 C C . LEU A 1 87 ? 21.804 -1.673 -20.680 1.00 64.56 87 LEU A C 1
ATOM 694 O O . LEU A 1 87 ? 20.853 -2.359 -21.047 1.00 64.56 87 LEU A O 1
ATOM 698 N N . PRO A 1 88 ? 23.068 -2.146 -20.751 1.00 59.44 88 PRO A N 1
ATOM 699 C CA . PRO A 1 88 ? 23.384 -3.450 -21.348 1.00 59.44 88 PRO A CA 1
ATOM 700 C C . PRO A 1 88 ? 22.810 -4.657 -20.588 1.00 59.44 88 PRO A C 1
ATOM 702 O O . PRO A 1 88 ? 22.737 -5.748 -21.144 1.00 59.44 88 PRO A O 1
ATOM 705 N N . ALA A 1 89 ? 22.406 -4.476 -19.325 1.00 63.53 89 ALA A N 1
ATOM 706 C CA . ALA A 1 89 ? 21.795 -5.516 -18.496 1.00 63.53 89 ALA A CA 1
ATOM 707 C C . ALA A 1 89 ? 20.252 -5.539 -18.586 1.00 63.53 89 ALA A C 1
ATOM 709 O O . ALA A 1 89 ? 19.612 -6.424 -18.016 1.00 63.53 89 ALA A O 1
ATOM 710 N N . MET A 1 90 ? 19.641 -4.575 -19.286 1.00 66.75 90 MET A N 1
ATOM 711 C CA . MET A 1 90 ? 18.187 -4.431 -19.381 1.00 66.75 90 MET A CA 1
ATOM 712 C C . MET A 1 90 ? 17.648 -5.254 -20.553 1.00 66.75 90 MET A C 1
ATOM 714 O O . MET A 1 90 ? 17.624 -4.809 -21.699 1.00 66.75 90 MET A O 1
ATOM 718 N N . THR A 1 91 ? 17.204 -6.478 -20.272 1.00 75.44 91 THR A N 1
ATOM 719 C CA . THR A 1 91 ? 16.452 -7.270 -21.255 1.00 75.44 91 THR A CA 1
ATOM 720 C C . THR A 1 91 ? 15.032 -6.705 -21.424 1.00 75.44 91 THR A C 1
ATOM 722 O O . THR A 1 91 ? 14.481 -6.165 -20.463 1.00 75.44 91 THR A O 1
ATOM 725 N N . PRO A 1 92 ? 14.381 -6.868 -22.595 1.00 75.56 92 PRO A N 1
ATOM 726 C CA . PRO A 1 92 ? 13.021 -6.361 -22.828 1.00 75.56 92 PRO A CA 1
ATOM 727 C C . PRO A 1 92 ? 12.017 -6.806 -21.756 1.00 75.56 92 PRO A C 1
ATOM 729 O O . PRO A 1 92 ? 11.182 -6.032 -21.302 1.00 75.56 92 PRO A O 1
ATOM 732 N N . PHE A 1 93 ? 12.153 -8.040 -21.268 1.00 75.69 93 PHE A N 1
ATOM 733 C CA . PHE A 1 93 ? 11.312 -8.582 -20.203 1.00 75.69 93 PHE A CA 1
ATOM 734 C C . PHE A 1 93 ? 11.465 -7.832 -18.869 1.00 75.69 93 PHE A C 1
ATOM 736 O O . PHE A 1 93 ? 10.474 -7.592 -18.181 1.00 75.69 93 PHE A O 1
ATOM 743 N N . MET A 1 94 ? 12.688 -7.416 -18.525 1.00 69.81 94 MET A N 1
ATOM 744 C CA . MET A 1 94 ? 12.977 -6.651 -17.307 1.00 69.81 94 MET A CA 1
ATOM 745 C C . MET A 1 94 ? 12.431 -5.221 -17.370 1.00 69.81 94 MET A C 1
ATOM 747 O O . MET A 1 94 ? 12.173 -4.636 -16.325 1.00 69.81 94 MET A O 1
ATOM 751 N N . SER A 1 95 ? 12.216 -4.661 -18.562 1.00 72.06 95 SER A N 1
ATOM 752 C CA . SER A 1 95 ? 11.595 -3.340 -18.734 1.00 72.06 95 SER A CA 1
ATOM 753 C C . SER A 1 95 ? 10.068 -3.400 -18.809 1.00 72.06 95 SER A C 1
ATOM 755 O O . SER A 1 95 ? 9.400 -2.525 -18.263 1.00 72.06 95 SER A O 1
ATOM 757 N N . GLU A 1 96 ? 9.508 -4.446 -19.415 1.00 80.50 96 GLU A N 1
ATOM 758 C CA . GLU A 1 96 ? 8.062 -4.571 -19.632 1.00 80.50 96 GLU A CA 1
ATOM 759 C C . GLU A 1 96 ? 7.308 -5.117 -18.411 1.00 80.50 96 GLU A C 1
ATOM 761 O O . GLU A 1 96 ? 6.247 -4.602 -18.052 1.00 80.50 96 GLU A O 1
ATOM 766 N N . LEU A 1 97 ? 7.847 -6.124 -17.711 1.00 81.12 97 LEU A N 1
ATOM 767 C CA . LEU A 1 97 ? 7.182 -6.691 -16.529 1.00 81.12 97 LEU A CA 1
ATOM 768 C C . LEU A 1 97 ? 6.826 -5.634 -15.467 1.00 81.12 97 LEU A C 1
ATOM 770 O O . LEU A 1 97 ? 5.674 -5.604 -15.021 1.00 81.12 97 LEU A O 1
ATOM 774 N N . PRO A 1 98 ? 7.745 -4.737 -15.063 1.00 79.75 98 PRO A N 1
ATOM 775 C CA . PRO A 1 98 ? 7.428 -3.693 -14.097 1.00 79.75 98 PRO A CA 1
ATOM 776 C C . PRO A 1 98 ? 6.321 -2.741 -14.555 1.00 79.75 98 PRO A C 1
ATOM 778 O O . PRO A 1 98 ? 5.551 -2.251 -13.729 1.00 79.75 98 PRO A O 1
ATOM 781 N N . VAL A 1 99 ? 6.208 -2.497 -15.864 1.00 80.62 99 VAL A N 1
ATOM 782 C CA . VAL A 1 99 ? 5.146 -1.667 -16.447 1.00 80.62 99 VAL A CA 1
ATOM 783 C C . VAL A 1 99 ? 3.785 -2.342 -16.278 1.00 80.62 99 VAL A C 1
ATOM 785 O O . VAL A 1 99 ? 2.816 -1.677 -15.904 1.00 80.62 99 VAL A O 1
ATOM 788 N N . PHE A 1 100 ? 3.697 -3.660 -16.481 1.00 81.75 100 PHE A N 1
ATOM 789 C CA . PHE A 1 100 ? 2.467 -4.413 -16.216 1.00 81.75 100 PHE A CA 1
ATOM 790 C C . PHE A 1 100 ? 2.073 -4.368 -14.735 1.00 81.75 100 PHE A C 1
ATOM 792 O O . PHE A 1 100 ? 0.906 -4.112 -14.421 1.00 81.75 100 PHE A O 1
ATOM 799 N N . PHE A 1 101 ? 3.036 -4.522 -13.820 1.00 80.12 101 PHE A N 1
ATOM 800 C CA . PHE A 1 101 ? 2.782 -4.375 -12.384 1.00 80.12 101 PHE A CA 1
ATOM 801 C C . PHE A 1 101 ? 2.281 -2.970 -12.036 1.00 80.12 101 PHE A C 1
ATOM 803 O O . PHE A 1 101 ? 1.249 -2.845 -11.374 1.00 80.12 101 PHE A O 1
ATOM 810 N N . ALA A 1 102 ? 2.909 -1.916 -12.559 1.00 81.00 102 ALA A N 1
ATOM 811 C CA . ALA A 1 102 ? 2.459 -0.542 -12.343 1.00 81.00 102 ALA A CA 1
ATOM 812 C C . ALA A 1 102 ? 1.025 -0.307 -12.860 1.00 81.00 102 ALA A C 1
ATOM 814 O O . ALA A 1 102 ? 0.217 0.333 -12.184 1.00 81.00 102 ALA A O 1
ATOM 815 N N . LYS A 1 103 ? 0.663 -0.872 -14.021 1.00 82.94 103 LYS A N 1
ATOM 816 C CA . LYS A 1 103 ? -0.698 -0.776 -14.584 1.00 82.94 103 LYS A CA 1
ATOM 817 C C . LYS A 1 103 ? -1.740 -1.520 -13.742 1.00 82.94 103 LYS A C 1
ATOM 819 O O . LYS A 1 103 ? -2.856 -1.018 -13.576 1.00 82.94 103 LYS A O 1
ATOM 824 N N . SER A 1 104 ? -1.370 -2.659 -13.151 1.00 84.75 104 SER A N 1
ATOM 825 C CA . SER A 1 104 ? -2.254 -3.435 -12.267 1.00 84.75 104 SER A CA 1
ATOM 826 C C . SER A 1 104 ? -2.680 -2.674 -11.003 1.00 84.75 104 SER A C 1
ATOM 828 O O . SER A 1 104 ? -3.726 -2.979 -10.433 1.00 84.75 104 SER A O 1
ATOM 830 N N . ALA A 1 105 ? -1.944 -1.623 -10.609 1.00 82.69 105 ALA A N 1
ATOM 831 C CA . ALA A 1 105 ? -2.233 -0.818 -9.420 1.00 82.69 105 ALA A CA 1
ATOM 832 C C . ALA A 1 105 ? -3.665 -0.251 -9.387 1.00 82.69 105 ALA A C 1
ATOM 834 O O . ALA A 1 105 ? -4.265 -0.102 -8.323 1.00 82.69 105 ALA A O 1
ATOM 835 N N . THR A 1 106 ? -4.227 0.041 -10.562 1.00 81.81 106 THR A N 1
ATOM 836 C CA . THR A 1 106 ? -5.586 0.585 -10.717 1.00 81.81 106 THR A CA 1
ATOM 837 C C . THR A 1 106 ? -6.676 -0.393 -10.280 1.00 81.81 106 THR A C 1
ATOM 839 O O . THR A 1 106 ? -7.734 0.029 -9.810 1.00 81.81 106 THR A O 1
ATOM 842 N N . VAL A 1 107 ? -6.402 -1.695 -10.374 1.00 86.50 107 VAL A N 1
ATOM 843 C CA . VAL A 1 107 ? -7.343 -2.767 -10.051 1.00 86.50 107 VAL A CA 1
ATOM 844 C C . VAL A 1 107 ? -7.490 -2.931 -8.537 1.00 86.50 107 VAL A C 1
ATOM 846 O O . VAL A 1 107 ? -8.591 -3.192 -8.058 1.00 86.50 107 VAL A O 1
ATOM 849 N N . TYR A 1 108 ? -6.429 -2.701 -7.754 1.00 83.19 108 TYR A N 1
ATOM 850 C CA . TYR A 1 108 ? -6.472 -2.867 -6.294 1.00 83.19 108 TYR A CA 1
ATOM 851 C C . TYR A 1 108 ? -7.429 -1.892 -5.601 1.00 83.19 108 TYR A C 1
ATOM 853 O O . TYR A 1 108 ? -7.996 -2.228 -4.560 1.00 83.19 108 TYR A O 1
ATOM 861 N N . ASN A 1 109 ? -7.658 -0.715 -6.191 1.00 84.00 109 ASN A N 1
ATOM 862 C CA . ASN A 1 109 ? -8.505 0.323 -5.612 1.00 84.00 109 ASN A CA 1
ATOM 863 C C . ASN A 1 109 ? -9.951 -0.174 -5.373 1.00 84.00 109 ASN A C 1
ATOM 865 O O . ASN A 1 109 ? -10.362 -0.240 -4.209 1.00 84.00 109 ASN A O 1
ATOM 869 N N . PRO A 1 110 ? -10.717 -0.602 -6.402 1.00 84.44 110 PRO A N 1
ATOM 870 C CA . PRO A 1 110 ? -12.044 -1.193 -6.218 1.00 84.44 110 PRO A CA 1
ATOM 871 C C . PRO A 1 110 ? -12.099 -2.356 -5.220 1.00 84.44 110 PRO A C 1
ATOM 873 O O . PRO A 1 110 ? -13.014 -2.398 -4.399 1.00 84.44 110 PRO A O 1
ATOM 876 N N . PHE A 1 111 ? -11.125 -3.275 -5.249 1.00 84.62 111 PHE A N 1
ATOM 877 C CA . PHE A 1 111 ? -11.105 -4.433 -4.346 1.00 84.62 111 PHE A CA 1
ATOM 878 C C . PHE A 1 111 ? -10.991 -4.014 -2.879 1.00 84.62 111 PHE A C 1
ATOM 880 O O . PHE A 1 111 ? -11.757 -4.475 -2.031 1.00 84.62 111 PHE A O 1
ATOM 887 N N . VAL A 1 112 ? -10.077 -3.097 -2.569 1.00 84.50 112 VAL A N 1
ATOM 888 C CA . VAL A 1 112 ? -9.896 -2.605 -1.200 1.00 84.50 112 VAL A CA 1
ATOM 889 C C . VAL 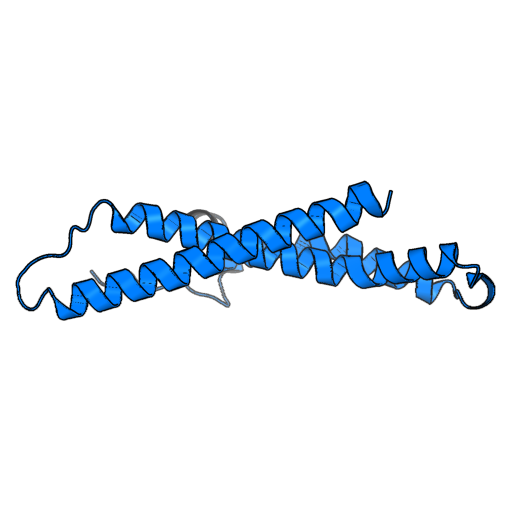A 1 112 ? -11.136 -1.840 -0.728 1.00 84.50 112 VAL A C 1
ATOM 891 O O . VAL A 1 112 ? -11.578 -2.054 0.403 1.00 84.50 112 VAL A O 1
ATOM 894 N N . TYR A 1 113 ? -11.759 -1.018 -1.581 1.00 83.69 113 TYR A N 1
ATOM 895 C CA . TYR A 1 113 ? -13.012 -0.339 -1.230 1.00 83.69 113 TYR A CA 1
ATOM 896 C C . TYR A 1 113 ? -14.169 -1.322 -0.999 1.00 83.69 113 TYR A C 1
ATOM 898 O O . TYR A 1 113 ? -14.885 -1.179 -0.007 1.00 83.69 113 TYR A O 1
ATOM 906 N N . ALA A 1 114 ? -14.326 -2.350 -1.840 1.00 82.75 114 ALA A N 1
ATOM 907 C CA . ALA A 1 114 ? -15.366 -3.376 -1.698 1.00 82.75 114 ALA A CA 1
ATOM 908 C C . ALA A 1 114 ? -15.258 -4.169 -0.380 1.00 82.75 114 ALA A C 1
ATOM 910 O O . ALA A 1 114 ? -16.268 -4.580 0.205 1.00 82.75 114 ALA A O 1
ATOM 911 N N . LEU A 1 115 ? -14.036 -4.366 0.116 1.00 79.25 115 LEU A N 1
ATOM 912 C CA . LEU A 1 115 ? -13.782 -5.086 1.364 1.00 79.25 115 LEU A CA 1
ATOM 913 C C . LEU A 1 115 ? -13.901 -4.199 2.608 1.00 79.25 115 LEU A C 1
ATOM 915 O O . LEU A 1 115 ? -14.295 -4.687 3.666 1.00 79.25 115 LEU A O 1
ATOM 919 N N . ARG A 1 116 ? -13.541 -2.915 2.511 1.00 75.50 116 ARG A N 1
ATOM 920 C CA . ARG A 1 116 ? -13.270 -2.077 3.693 1.00 75.50 116 ARG A CA 1
ATOM 921 C C . ARG A 1 116 ? -14.186 -0.877 3.857 1.00 75.50 116 ARG A C 1
ATOM 923 O O . ARG A 1 116 ? -14.361 -0.423 4.982 1.00 75.50 116 ARG A O 1
ATOM 930 N N . HIS A 1 117 ? -14.740 -0.337 2.776 1.00 81.38 117 HIS A N 1
ATOM 931 C CA . HIS A 1 117 ? -15.488 0.911 2.840 1.00 81.38 117 HIS A CA 1
ATOM 932 C C . HIS A 1 117 ? -16.987 0.630 3.034 1.00 81.38 117 HIS A C 1
ATOM 934 O O . HIS A 1 117 ? -17.653 0.202 2.090 1.00 81.38 117 HIS A O 1
ATOM 940 N N . PRO A 1 118 ? -17.574 0.929 4.208 1.00 77.38 118 PRO A N 1
ATOM 941 C CA . PRO A 1 118 ? -18.918 0.469 4.562 1.00 77.38 118 PRO A CA 1
ATOM 942 C C . PRO A 1 118 ? -20.012 1.003 3.627 1.00 77.38 118 PRO A C 1
ATOM 944 O O . PRO A 1 118 ? -20.861 0.232 3.191 1.00 77.38 118 PRO A O 1
ATOM 947 N N . LYS A 1 119 ? -19.967 2.290 3.245 1.00 80.88 119 LYS A N 1
ATOM 948 C CA . LYS A 1 119 ? -20.955 2.870 2.308 1.00 80.88 119 LYS A CA 1
ATOM 949 C C . LYS A 1 119 ? -20.854 2.278 0.896 1.00 80.88 119 LYS A C 1
ATOM 951 O O . LYS A 1 119 ? -21.865 1.888 0.327 1.00 80.88 119 LYS A O 1
ATOM 956 N N . PHE A 1 120 ? -19.639 2.182 0.350 1.00 83.81 120 PHE A N 1
ATOM 957 C CA . PHE A 1 120 ? -19.384 1.584 -0.962 1.00 83.81 120 PHE A CA 1
ATOM 958 C C . PHE A 1 120 ? -19.837 0.123 -1.009 1.00 83.81 120 PHE A C 1
ATOM 960 O O . PHE A 1 120 ? -20.520 -0.287 -1.938 1.00 83.81 120 PHE A O 1
ATOM 967 N N . ARG A 1 121 ? -19.520 -0.644 0.036 1.00 82.19 121 ARG A N 1
ATOM 968 C CA . ARG A 1 121 ? -19.923 -2.041 0.167 1.00 82.19 121 ARG A CA 1
ATOM 969 C C . ARG A 1 121 ? -21.441 -2.211 0.264 1.00 82.19 121 ARG A C 1
ATOM 971 O O . ARG A 1 121 ? -21.972 -3.099 -0.388 1.00 82.19 121 ARG A O 1
ATOM 978 N N . ALA A 1 122 ? -22.129 -1.352 1.018 1.00 83.69 122 ALA A N 1
ATOM 979 C CA . ALA A 1 122 ? -23.590 -1.373 1.104 1.00 83.69 122 ALA A CA 1
ATOM 980 C C . ALA A 1 122 ? -24.251 -1.098 -0.260 1.00 83.69 122 ALA A C 1
ATOM 982 O O . ALA A 1 122 ? -25.212 -1.766 -0.632 1.00 83.69 122 ALA A O 1
ATOM 983 N N . GLU A 1 123 ? -23.713 -0.156 -1.038 1.00 85.81 123 GLU A N 1
ATOM 984 C CA . GLU A 1 123 ? -24.236 0.123 -2.380 1.00 85.81 123 GLU A CA 1
ATOM 985 C C . GLU A 1 123 ? -23.882 -0.987 -3.384 1.00 85.81 123 GLU A C 1
ATOM 987 O O . GLU A 1 123 ? -24.690 -1.312 -4.256 1.00 85.81 123 GLU A O 1
ATOM 992 N N . LEU A 1 124 ? -22.711 -1.614 -3.236 1.00 86.94 124 LEU A N 1
ATOM 993 C CA . LEU A 1 124 ? -22.302 -2.768 -4.036 1.00 86.94 124 LEU A CA 1
ATOM 994 C C . LEU A 1 124 ? -23.214 -3.975 -3.786 1.00 86.94 124 LEU A C 1
AT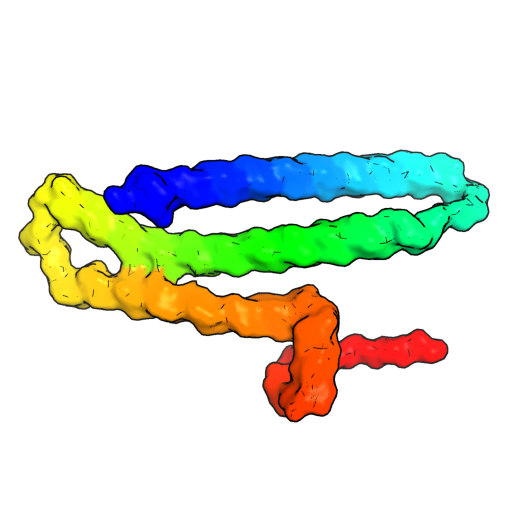OM 996 O O . LEU A 1 124 ? -23.627 -4.624 -4.738 1.00 86.94 124 LEU A O 1
ATOM 1000 N N . GLU A 1 125 ? -23.587 -4.233 -2.533 1.00 84.00 125 GLU A N 1
ATOM 1001 C CA . GLU A 1 125 ? -24.563 -5.265 -2.166 1.00 84.00 125 GLU A CA 1
ATOM 1002 C C . GLU A 1 125 ? -25.937 -4.992 -2.782 1.00 84.00 125 GLU A C 1
ATOM 1004 O O . GLU A 1 125 ? -26.559 -5.896 -3.336 1.00 84.00 125 GLU A O 1
ATOM 1009 N N . ARG A 1 126 ? -26.383 -3.731 -2.750 1.00 83.88 126 ARG A N 1
ATOM 1010 C CA . ARG A 1 126 ? -27.682 -3.327 -3.298 1.00 83.88 126 ARG A CA 1
ATOM 1011 C C . ARG A 1 126 ? -27.762 -3.487 -4.817 1.00 83.88 126 ARG A C 1
ATOM 1013 O O . ARG A 1 126 ? -28.828 -3.810 -5.333 1.00 83.88 126 ARG A O 1
ATOM 1020 N N . ARG A 1 127 ? -26.672 -3.206 -5.541 1.00 86.94 127 ARG A N 1
ATOM 1021 C CA . ARG A 1 127 ? -26.662 -3.191 -7.016 1.00 86.94 127 ARG A CA 1
ATOM 1022 C C . ARG A 1 127 ? -26.124 -4.468 -7.648 1.00 86.94 127 ARG A C 1
ATOM 1024 O O . ARG A 1 127 ? -26.610 -4.862 -8.701 1.00 86.94 127 ARG A O 1
ATOM 1031 N N . ILE A 1 128 ? -25.089 -5.067 -7.062 1.00 87.12 128 ILE A N 1
ATOM 1032 C CA . ILE A 1 128 ? -24.314 -6.163 -7.658 1.00 87.12 128 ILE A CA 1
ATOM 1033 C C . ILE A 1 128 ? -23.950 -7.209 -6.580 1.00 87.12 128 ILE A C 1
ATOM 1035 O O . ILE A 1 128 ? -22.773 -7.413 -6.266 1.00 87.12 128 ILE A O 1
ATOM 1039 N N . PRO A 1 129 ? -24.946 -7.905 -5.998 1.00 79.31 129 PRO A N 1
ATOM 1040 C CA . PRO A 1 129 ? -24.735 -8.794 -4.851 1.00 79.31 129 PRO A CA 1
ATOM 1041 C C . PRO A 1 129 ? -23.815 -9.989 -5.150 1.00 79.31 129 PRO A C 1
ATOM 1043 O O . PRO A 1 129 ? -23.128 -10.471 -4.251 1.00 79.31 129 PRO A O 1
ATOM 1046 N N . PHE A 1 130 ? -23.730 -10.444 -6.407 1.00 81.62 130 PHE A N 1
ATOM 1047 C CA . PHE A 1 130 ? -22.873 -11.578 -6.782 1.00 81.62 130 PHE A CA 1
ATOM 1048 C C . PHE A 1 130 ? -21.373 -11.306 -6.568 1.00 81.62 130 PHE A C 1
ATOM 1050 O O . PHE A 1 130 ? -20.617 -12.238 -6.300 1.00 81.62 130 PHE A O 1
ATOM 1057 N N . LEU A 1 131 ? -20.931 -10.041 -6.612 1.00 79.44 131 LEU A N 1
ATOM 1058 C CA . LEU A 1 131 ? -19.528 -9.672 -6.371 1.00 79.44 131 LEU A CA 1
ATOM 1059 C C . LEU A 1 131 ? -19.105 -9.834 -4.903 1.00 79.44 131 LEU A C 1
ATOM 1061 O O . LEU A 1 131 ? -17.915 -9.827 -4.598 1.00 79.44 131 LEU A O 1
ATOM 1065 N N . LEU A 1 132 ? -20.063 -10.003 -3.988 1.00 76.81 132 LEU A N 1
ATOM 1066 C CA . LEU A 1 132 ? -19.822 -10.198 -2.558 1.00 76.81 132 LEU A CA 1
ATOM 1067 C C . LEU A 1 132 ? -19.953 -11.666 -2.124 1.00 76.81 132 LEU A C 1
ATOM 1069 O O . LEU A 1 132 ? -19.935 -11.943 -0.927 1.00 76.81 132 LEU A O 1
ATOM 1073 N N . CYS A 1 133 ? -20.024 -12.619 -3.062 1.00 71.38 133 CYS A N 1
ATOM 1074 C CA . CYS A 1 133 ? -20.210 -14.044 -2.757 1.00 71.38 133 CYS A CA 1
ATOM 1075 C C . CYS A 1 133 ? -19.152 -14.604 -1.781 1.00 71.38 133 CYS A C 1
ATOM 1077 O O . CYS A 1 133 ? -19.473 -15.411 -0.913 1.00 71.38 133 CYS A O 1
ATOM 1079 N N . CYS A 1 134 ? -17.903 -14.130 -1.867 1.00 73.38 134 CYS A N 1
ATOM 1080 C CA . CYS A 1 134 ? -16.801 -14.554 -0.990 1.00 73.38 134 CYS A CA 1
ATOM 1081 C C . CYS A 1 134 ? -16.726 -13.780 0.338 1.00 73.38 134 CYS A C 1
ATOM 1083 O O . CYS A 1 134 ? -15.923 -14.107 1.208 1.00 73.38 134 CYS A O 1
ATOM 1085 N N . CYS A 1 135 ? -17.511 -12.714 0.492 1.00 68.25 135 CYS A N 1
ATOM 1086 C CA . CYS A 1 135 ? -17.537 -11.863 1.674 1.00 68.25 135 CYS A CA 1
ATOM 1087 C C . CYS A 1 135 ? -18.991 -11.444 1.926 1.00 68.25 135 CYS A C 1
ATOM 1089 O O . CYS A 1 135 ? -19.345 -10.312 1.595 1.00 68.25 135 CYS A O 1
ATOM 1091 N N . PRO A 1 136 ? -19.844 -12.315 2.486 1.00 67.44 136 PRO A N 1
ATOM 1092 C CA . PRO A 1 136 ? -21.234 -11.974 2.745 1.00 67.44 136 PRO A CA 1
ATOM 1093 C C . PRO A 1 136 ? -21.362 -10.859 3.802 1.00 67.44 136 PRO A C 1
ATOM 1095 O O . PRO A 1 136 ? -20.478 -10.674 4.649 1.00 67.44 136 PRO A O 1
ATOM 1098 N N . PRO A 1 137 ? -22.439 -10.064 3.754 1.00 65.00 137 PRO A N 1
ATOM 1099 C CA . PRO A 1 137 ? -22.723 -9.034 4.749 1.00 65.00 137 PRO A CA 1
ATOM 1100 C C . PRO A 1 137 ? -22.958 -9.656 6.133 1.00 65.00 137 PRO A C 1
ATOM 1102 O O . PRO A 1 137 ? -23.564 -10.720 6.268 1.00 65.00 137 PRO A O 1
ATOM 1105 N N . LYS A 1 138 ? -22.494 -8.985 7.196 1.00 62.00 138 LYS A N 1
ATOM 1106 C CA . LYS A 1 138 ? -22.839 -9.385 8.569 1.00 62.00 138 LYS A CA 1
ATOM 1107 C C . LYS A 1 138 ? -24.334 -9.133 8.779 1.00 62.00 138 LYS A C 1
ATOM 1109 O O . LYS A 1 138 ? -24.778 -7.998 8.608 1.00 62.00 138 LYS A O 1
ATOM 1114 N N . LYS A 1 139 ? -25.094 -10.170 9.158 1.00 55.47 139 LYS A N 1
ATOM 1115 C CA . LYS A 1 139 ? -26.513 -10.032 9.526 1.00 55.47 139 LYS A CA 1
ATOM 1116 C C . LYS A 1 139 ? -26.654 -8.931 10.580 1.00 55.47 139 LYS A C 1
ATOM 1118 O O . LYS A 1 139 ? -25.951 -8.959 11.590 1.00 55.47 139 LYS A O 1
ATOM 1123 N N . LYS A 1 140 ? -27.557 -7.974 10.344 1.00 48.41 140 LYS A N 1
ATOM 1124 C CA . LYS A 1 140 ? -28.001 -7.050 11.391 1.00 48.41 140 LYS A CA 1
ATOM 1125 C C . LYS A 1 140 ? -28.695 -7.898 12.457 1.00 48.41 140 LYS A C 1
ATOM 1127 O O . LYS A 1 140 ? -29.699 -8.540 12.162 1.00 48.41 140 LYS A O 1
ATOM 1132 N N . VAL A 1 141 ? -28.094 -7.979 13.640 1.00 48.00 141 VAL A N 1
ATOM 1133 C CA . VAL A 1 141 ? -28.768 -8.521 14.822 1.00 48.00 141 VAL A CA 1
ATOM 1134 C C . VAL A 1 141 ? -29.782 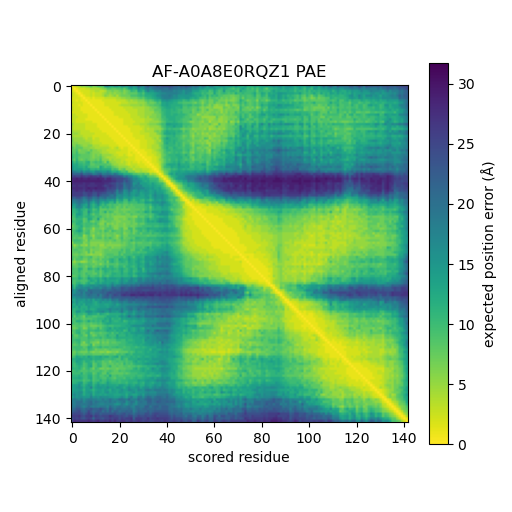-7.453 15.211 1.00 48.00 141 VAL A C 1
ATOM 1136 O O . VAL A 1 141 ? -29.378 -6.349 15.578 1.00 48.00 141 VAL A O 1
ATOM 1139 N N . ASN A 1 142 ? -31.058 -7.749 14.976 1.00 38.44 142 ASN A N 1
ATOM 1140 C CA . ASN A 1 142 ? -32.180 -6.940 15.444 1.00 38.44 142 ASN A CA 1
ATOM 1141 C C . ASN A 1 142 ? -32.457 -7.264 16.909 1.00 38.44 142 ASN A C 1
ATOM 1143 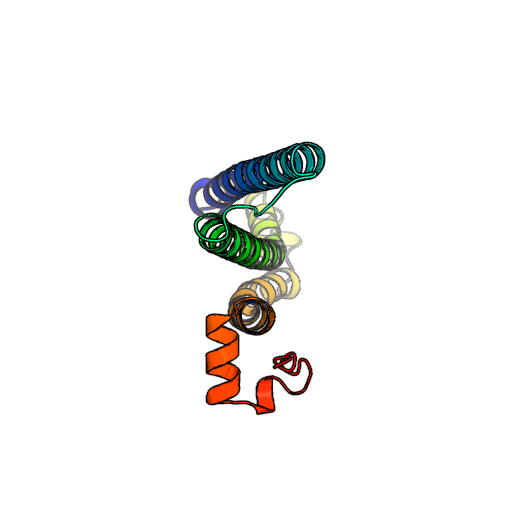O O . ASN A 1 142 ? -32.336 -8.463 17.254 1.00 38.44 142 ASN A O 1
#

pLDDT: mean 75.02, std 10.09, range [38.44, 87.12]

InterPro domains:
  IPR000276 G protein-coupled receptor, rhodopsin-like [PF00001] (2-113)
  IPR000276 G protein-coupled receptor, rhodopsin-like [PR00237] (57-81)
  IPR000276 G protein-coupled receptor, rhodopsin-like [PR00237] (95-121)
  IPR017452 GPCR, rhodopsin-like, 7TM [PS50262] (1-113)
  IPR027430 Visual pigments (opsins) retinal binding site [PS00238] (97-113)
  IPR050125 G-protein coupled receptor opsins [PTHR24240] (2-132)

Sequence (142 aa):
MYIFGFIIPVMIIMYCYYQIVKTVRNNEKELKKMAQKLNSENPTSMKSGDKKADIEAAKTSVILICFFLMSWTPYATVCFMALIGQLPAMTPFMSELPVFFAKSATVYNPFVYALRHPKFRAELERRIPFLLCCCPPKKKVN

Nearest PDB structures (foldseek):
  2z73-assembly1_A  TM=8.227E-01  e=1.005E-06  unclassified
  2ziy-assembly1_A  TM=8.587E-01  e=3.955E-06  unclassified
  7ul3-assembly1_A  TM=7.706E-01  e=1.168E-02  Homo sapiens
  3pbl-assembly2_B  TM=8.913E-01  e=5.776E-02  Homo sapiens
  5uen-assembly1_A  TM=5.564E-01  e=5.455E-02  Homo sapiens

Secondary structure (DSSP, 8-state):
-HIIIIIHHHHHHHHHHHHHHHHHHHHHHHHHHHHHH-SSS----TTHHHHHHHHHHHHHHHHHHHHHHHHHHHHHHHHHHHHTT-GGG--HHHHHHHHHHHHHHHHHHHHHHHHH-HHHHHHHHHH-GGGGTTSPPPP---

Foldseek 3Di:
DCCVPPVVVVVVLVVLVVVLVVVVVVVVVVVVVVVVVPPDDDDDPPPVVVVVLVSLVSVLVNVLVVLLCVLQVLQVVVVVCVVVPVVVVDDPCSNVVSVVSNVCSVVVNVVSCCVRPVVSVVVCCVPPVVVCPVPDDDDDPD

Radius of gyration: 21.38 Å; Cα contacts (8 Å, |Δi|>4): 63; chains: 1; bounding box: 56×30×59 Å

Solvent-accessible surface area (backbone atoms only — not comparable to full-atom values): 8190 Å² total; per-residue (Å²): 106,61,58,76,73,43,49,49,55,50,52,52,51,51,51,54,48,53,53,49,54,52,49,51,57,48,50,53,51,49,50,52,53,46,59,72,67,50,90,60,83,82,81,76,70,76,70,54,52,60,56,49,51,54,49,53,50,52,56,48,55,50,51,49,49,52,51,39,48,64,23,36,44,56,35,53,51,48,54,49,43,47,73,76,64,51,53,94,77,61,48,72,64,68,62,48,54,23,50,53,40,39,61,50,37,69,59,53,50,62,56,52,38,56,75,68,35,68,69,61,29,53,51,39,50,74,75,47,49,78,82,33,71,93,60,71,80,81,78,82,85,126

Mean predicted aligned error: 11.25 Å

Organism: NCBI:txid27845